Protein AF-A0A397IBD7-F1 (afdb_monomer_lite)

Sequence (93 aa):
MSELNKGPRTILTAGQKCEICMKKQNIPVPSNVKLAFEYSVGAKLPLLEEALWFWTQSALGAEMDLNDRILQRKALQFAETPKIENFKGSLVG

Organism: NCBI:txid1348612

Secondary structure (DSSP, 8-state):
---------PPPPHHHHHHHHHHHHHS----HHHHHHHTTSS---HHHHHHHHHHHHHHHHTT----HHHHHHHHHHHHHTTT-TT-------

InterPro domains:
  IPR006600 HTH CenpB-type DNA-binding domain [PF03221] (46-90)
  IPR009057 Homedomain-like superfamily [SSF46689] (43-90)

Radius of gyration: 24.77 Å; chains: 1; bounding box: 51×29×63 Å

Structure (mmCIF, N/CA/C/O backbone):
data_AF-A0A397IBD7-F1
#
_entry.id   AF-A0A397IBD7-F1
#
loop_
_atom_site.group_PDB
_atom_site.id
_atom_site.type_symbol
_atom_site.label_atom_id
_atom_site.label_alt_id
_atom_site.label_comp_id
_atom_site.label_asym_id
_atom_site.label_entity_id
_atom_site.label_seq_id
_atom_site.pdbx_PDB_ins_code
_atom_site.Cartn_x
_atom_site.Cartn_y
_atom_site.Cartn_z
_atom_site.occupancy
_atom_site.B_iso_o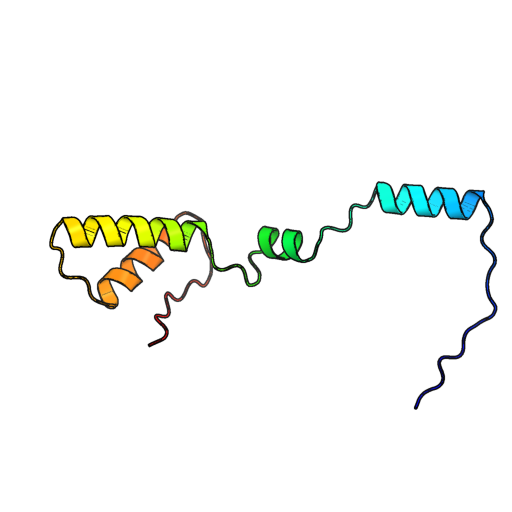r_equiv
_atom_site.auth_seq_id
_atom_site.auth_comp_id
_atom_site.auth_asym_id
_atom_site.auth_atom_id
_atom_site.pdbx_PDB_model_num
ATOM 1 N N . MET A 1 1 ? -36.226 -20.671 12.174 1.00 36.81 1 MET A N 1
ATOM 2 C CA . MET A 1 1 ? -35.826 -19.411 12.835 1.00 36.81 1 MET A CA 1
ATOM 3 C C . MET A 1 1 ? -35.620 -19.730 14.303 1.00 36.81 1 MET A C 1
ATOM 5 O O . MET A 1 1 ? -36.574 -20.126 14.951 1.00 36.81 1 MET A O 1
ATOM 9 N N . SER A 1 2 ? -34.383 -19.702 14.791 1.00 41.78 2 SER A N 1
ATOM 10 C CA . SER A 1 2 ? -34.058 -20.004 16.189 1.00 41.78 2 SER A CA 1
ATOM 11 C C . SER A 1 2 ? -34.253 -18.755 17.050 1.00 41.78 2 SER A C 1
ATOM 13 O O . SER A 1 2 ? -33.561 -17.754 16.859 1.00 41.78 2 SER A O 1
ATOM 15 N N . GLU A 1 3 ? -35.209 -18.815 17.972 1.00 46.81 3 GLU A N 1
ATOM 16 C CA . GLU A 1 3 ? -35.487 -17.770 18.954 1.00 46.81 3 GLU A CA 1
ATOM 17 C C . GLU A 1 3 ? -34.291 -17.615 19.908 1.00 46.81 3 GLU A C 1
ATOM 19 O O . GLU A 1 3 ? -33.925 -18.536 20.638 1.00 46.81 3 GLU A O 1
ATOM 24 N N . LEU A 1 4 ? -33.654 -16.438 19.895 1.00 52.53 4 LEU A N 1
ATOM 25 C CA . LEU A 1 4 ? -32.675 -16.062 20.913 1.00 52.53 4 LEU A CA 1
ATOM 26 C C . LEU A 1 4 ? -33.404 -15.890 22.246 1.00 52.53 4 LEU A C 1
ATOM 28 O O . LEU A 1 4 ? -34.066 -14.877 22.485 1.00 52.53 4 LEU A O 1
ATOM 32 N N . ASN A 1 5 ? -33.249 -16.884 23.113 1.00 49.44 5 ASN A N 1
ATOM 33 C CA . ASN A 1 5 ? -33.701 -16.859 24.493 1.00 49.44 5 ASN A CA 1
ATOM 34 C C . ASN A 1 5 ? -32.929 -15.753 25.242 1.00 49.44 5 ASN A C 1
ATOM 36 O O . ASN A 1 5 ? -31.775 -15.924 25.639 1.00 49.44 5 ASN A O 1
ATOM 40 N N . LYS A 1 6 ? -33.521 -14.557 25.342 1.00 58.56 6 LYS A N 1
ATOM 41 C CA . LYS A 1 6 ? -32.937 -13.421 26.064 1.00 58.56 6 LYS A CA 1
ATOM 42 C C . LYS A 1 6 ? -33.092 -13.701 27.557 1.00 58.56 6 LYS A C 1
ATOM 44 O O . LYS A 1 6 ? -34.180 -13.527 28.099 1.00 58.56 6 LYS A O 1
ATOM 49 N N . GLY A 1 7 ? -32.012 -14.141 28.202 1.00 61.22 7 GLY A N 1
ATOM 50 C CA . GLY A 1 7 ? -31.970 -14.322 29.655 1.00 61.22 7 GLY A CA 1
ATOM 51 C C . GLY A 1 7 ? -32.371 -13.051 30.429 1.00 61.22 7 GLY A C 1
ATOM 52 O O . GLY A 1 7 ? -32.413 -11.957 29.850 1.00 61.22 7 GLY A O 1
ATOM 53 N N . PRO A 1 8 ? -32.683 -13.168 31.734 1.00 67.75 8 PRO A N 1
ATOM 54 C CA . PRO A 1 8 ? -33.109 -12.036 32.554 1.00 67.75 8 PRO A CA 1
ATOM 55 C C . PRO A 1 8 ? -32.092 -10.887 32.481 1.00 67.75 8 PRO A C 1
ATOM 57 O O . PRO A 1 8 ? -30.883 -11.099 32.571 1.00 67.75 8 PRO A O 1
ATOM 60 N N . ARG A 1 9 ? -32.579 -9.653 32.284 1.00 67.00 9 ARG A N 1
ATOM 61 C CA . ARG A 1 9 ? -31.719 -8.464 32.178 1.00 67.00 9 ARG A CA 1
ATOM 62 C C . ARG A 1 9 ? -31.041 -8.188 33.519 1.00 67.00 9 ARG A C 1
ATOM 64 O O . ARG A 1 9 ? -31.680 -7.687 34.439 1.00 67.00 9 ARG A O 1
ATOM 71 N N . THR A 1 10 ? -29.740 -8.431 33.605 1.00 76.75 10 THR A N 1
ATOM 72 C CA . THR A 1 10 ? -28.923 -7.983 34.736 1.00 76.75 10 THR A CA 1
ATOM 73 C C . THR A 1 10 ? -28.745 -6.466 34.666 1.00 76.75 10 THR A C 1
ATOM 75 O O . THR A 1 10 ? -28.193 -5.941 33.697 1.00 76.75 10 THR A O 1
ATOM 78 N N . ILE A 1 11 ? -29.224 -5.740 35.679 1.00 83.06 11 ILE A N 1
ATOM 79 C CA . ILE A 1 11 ? -29.010 -4.292 35.783 1.00 83.06 11 ILE A CA 1
ATOM 80 C C . ILE A 1 11 ? -27.617 -4.050 36.361 1.00 83.06 11 ILE A C 1
ATOM 82 O O . ILE A 1 11 ? -27.311 -4.479 37.469 1.00 83.06 11 ILE A O 1
ATOM 86 N N . LEU A 1 12 ? -26.779 -3.345 35.603 1.00 84.69 12 LEU A N 1
ATOM 87 C CA . LEU A 1 12 ? -25.453 -2.935 36.055 1.00 84.69 12 LEU A CA 1
ATOM 88 C C . LEU A 1 12 ? -25.550 -1.708 36.965 1.00 84.69 12 LEU A C 1
ATOM 90 O O . LEU A 1 12 ? -26.226 -0.729 36.623 1.00 84.69 12 LEU A O 1
ATOM 94 N N . THR A 1 13 ? -24.819 -1.732 38.076 1.00 92.25 13 THR A N 1
ATOM 95 C CA . THR A 1 13 ? -24.653 -0.570 38.953 1.00 92.25 13 THR A CA 1
ATOM 96 C C . THR A 1 13 ? -23.856 0.537 38.257 1.00 92.25 13 THR A C 1
ATOM 98 O O . THR A 1 13 ? -23.172 0.310 37.254 1.00 92.25 13 THR A O 1
ATOM 101 N N . ALA A 1 14 ? -23.920 1.758 38.795 1.00 89.19 14 ALA A N 1
ATOM 102 C CA . ALA A 1 14 ? -23.115 2.872 38.296 1.00 89.19 14 ALA A CA 1
ATOM 103 C C . ALA A 1 14 ? -21.608 2.547 38.324 1.00 89.19 14 ALA A C 1
ATOM 105 O O . ALA A 1 14 ? -20.922 2.782 37.333 1.00 89.19 14 ALA A O 1
ATOM 106 N N . GLY A 1 15 ? -21.120 1.914 39.400 1.00 92.38 15 GLY A N 1
ATOM 107 C CA . GLY A 1 15 ? -19.722 1.483 39.519 1.00 92.38 15 GLY A CA 1
ATOM 108 C C . GLY A 1 15 ? -19.314 0.477 38.440 1.00 92.38 15 GLY A C 1
ATOM 109 O O . GLY A 1 15 ? -18.308 0.673 37.765 1.00 92.38 15 GLY A O 1
ATOM 110 N N . GLN A 1 16 ? -20.152 -0.531 38.178 1.00 90.69 16 GLN A N 1
ATOM 111 C CA . GLN A 1 16 ? -19.898 -1.520 37.122 1.00 90.69 16 GLN A CA 1
ATOM 112 C C . GLN A 1 16 ? -19.850 -0.884 35.726 1.00 90.69 16 GLN A C 1
ATOM 114 O O . GLN A 1 16 ? -19.013 -1.247 34.900 1.00 90.69 16 GLN A O 1
ATOM 119 N N . LYS A 1 17 ? -20.720 0.096 35.447 1.00 90.06 17 LYS A N 1
ATOM 120 C CA . LYS A 1 17 ? -20.696 0.840 34.178 1.00 90.06 17 LYS A CA 1
ATOM 121 C C . LYS A 1 17 ? -19.427 1.686 34.042 1.00 90.06 17 LYS A C 1
ATOM 123 O O . LYS A 1 17 ? -18.836 1.699 32.962 1.00 90.06 17 LYS A O 1
ATOM 128 N N . CYS A 1 18 ? -18.991 2.343 35.119 1.00 88.69 18 CYS A N 1
ATOM 129 C CA . CYS A 1 18 ? -17.739 3.101 35.146 1.00 88.69 18 CYS A CA 1
ATOM 130 C C . CYS A 1 18 ? -16.525 2.203 34.879 1.00 88.69 18 CYS A C 1
ATOM 132 O O . CYS A 1 18 ? -15.717 2.523 34.010 1.00 88.69 18 CYS A O 1
ATOM 134 N N . GLU A 1 19 ? -16.435 1.047 35.543 1.00 88.88 19 GLU A N 1
ATOM 135 C CA . GLU A 1 19 ? -15.356 0.079 35.314 1.00 88.88 19 GLU A CA 1
ATOM 136 C C . GLU A 1 19 ? -15.314 -0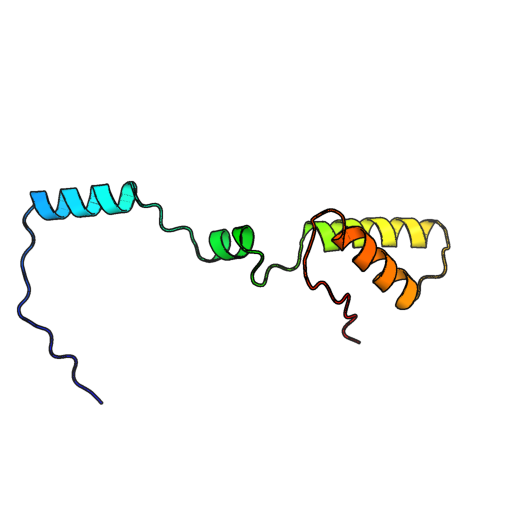.421 33.866 1.00 88.88 19 GLU A C 1
ATOM 138 O O . GLU A 1 19 ? -14.243 -0.496 33.266 1.00 88.88 19 GLU A O 1
ATOM 143 N N . ILE A 1 20 ? -16.471 -0.740 33.273 1.00 85.31 20 ILE A N 1
ATOM 144 C CA . ILE A 1 20 ? -16.554 -1.158 31.866 1.00 85.31 20 ILE A CA 1
ATOM 145 C C . ILE A 1 20 ? -16.085 -0.033 30.940 1.00 85.31 20 ILE A C 1
ATOM 147 O O . ILE A 1 20 ? -15.362 -0.295 29.980 1.00 85.31 20 ILE A O 1
ATOM 151 N N . CYS A 1 21 ? -16.476 1.213 31.216 1.00 85.56 21 CYS A N 1
ATOM 152 C CA . CYS A 1 21 ? -16.061 2.367 30.424 1.00 85.56 21 CYS A CA 1
ATOM 153 C C . CYS A 1 21 ? -14.539 2.564 30.479 1.00 85.56 21 CYS A C 1
ATOM 155 O O . CYS A 1 21 ? -13.897 2.658 29.434 1.00 85.56 21 CYS A O 1
ATOM 157 N N . MET A 1 22 ? -13.945 2.514 31.676 1.00 86.81 22 MET A N 1
ATOM 158 C CA . MET A 1 22 ? -12.492 2.607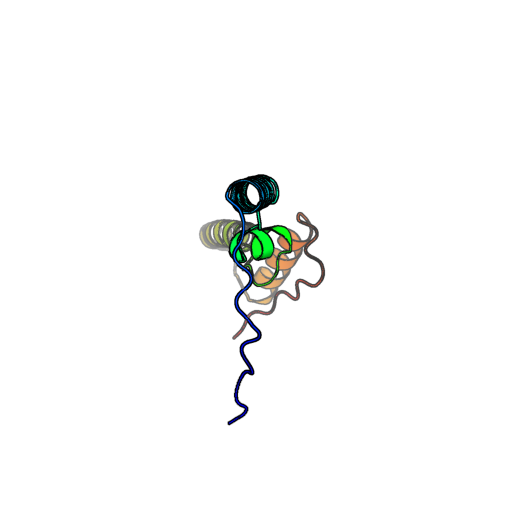 31.848 1.00 86.81 22 MET A CA 1
ATOM 159 C C . MET A 1 22 ? -11.755 1.455 31.164 1.00 86.81 22 MET A C 1
ATOM 161 O O . MET A 1 22 ? -10.737 1.684 30.515 1.00 86.81 22 MET A O 1
ATOM 165 N N . LYS A 1 23 ? -12.272 0.224 31.242 1.00 82.56 23 LYS A N 1
ATOM 166 C CA . LYS A 1 23 ? -11.694 -0.929 30.532 1.00 82.56 23 LYS A CA 1
ATOM 167 C C . LYS A 1 23 ? -11.751 -0.745 29.014 1.00 82.56 23 LYS A C 1
ATOM 169 O O . LYS A 1 23 ? -10.770 -1.030 28.342 1.00 82.56 23 LYS A O 1
ATOM 174 N N . LYS A 1 24 ? -12.853 -0.219 28.470 1.00 76.94 24 LYS A N 1
ATOM 175 C CA . LYS A 1 24 ? -12.983 0.073 27.030 1.00 76.94 24 LYS A CA 1
ATOM 176 C C . LYS A 1 24 ? -12.092 1.222 26.556 1.00 76.94 24 LYS A C 1
ATOM 178 O O . LYS A 1 24 ? -11.673 1.206 25.408 1.00 76.94 24 LYS A O 1
ATOM 183 N N . GLN A 1 25 ? -11.809 2.202 27.411 1.00 77.62 25 GLN A N 1
ATOM 184 C CA . GLN A 1 25 ? -10.861 3.275 27.092 1.00 77.62 25 GLN A CA 1
ATOM 185 C C . GLN A 1 25 ? -9.408 2.788 27.144 1.00 77.62 25 GLN A C 1
ATOM 187 O O . GLN A 1 25 ? -8.608 3.181 26.303 1.00 77.62 25 GLN A O 1
ATOM 192 N N . ASN A 1 26 ? -9.075 1.914 28.100 1.00 75.56 26 ASN A N 1
ATOM 193 C CA . ASN A 1 26 ? -7.718 1.381 28.265 1.00 75.56 26 ASN A CA 1
ATOM 194 C C . ASN A 1 26 ? -7.390 0.205 27.332 1.00 75.56 26 ASN A C 1
ATOM 196 O O . ASN A 1 26 ? -6.216 -0.090 27.133 1.00 75.56 26 ASN A O 1
ATOM 200 N N . ILE A 1 27 ? -8.395 -0.465 26.759 1.00 68.19 27 ILE A N 1
ATOM 201 C CA . ILE A 1 27 ? -8.221 -1.479 25.714 1.00 68.19 27 ILE A CA 1
ATOM 202 C C . ILE A 1 27 ? -8.621 -0.831 24.386 1.00 68.19 27 ILE A C 1
ATOM 204 O O . ILE A 1 27 ? -9.780 -0.955 23.975 1.00 68.19 27 ILE A O 1
ATOM 208 N N . PRO A 1 28 ? -7.709 -0.110 23.707 1.00 70.50 28 PRO A N 1
ATOM 209 C CA . PRO A 1 28 ? -7.985 0.358 22.363 1.00 70.50 28 PRO A CA 1
ATOM 210 C C . PRO A 1 28 ? -8.171 -0.876 21.486 1.00 70.50 28 PRO A C 1
ATOM 212 O O . PRO A 1 28 ? -7.217 -1.597 21.214 1.00 70.50 28 PRO A O 1
ATOM 215 N N . VAL A 1 29 ? -9.407 -1.150 21.070 1.00 77.00 29 VAL A N 1
ATOM 216 C CA . VAL A 1 29 ? -9.666 -2.145 20.030 1.00 77.00 29 VAL A CA 1
ATOM 217 C C . VAL A 1 29 ? -9.217 -1.493 18.724 1.00 77.00 29 VAL A C 1
ATOM 219 O O . VAL A 1 29 ? -9.857 -0.529 18.289 1.00 77.00 29 VAL A O 1
ATOM 222 N N . PRO A 1 30 ? -8.094 -1.926 18.125 1.00 74.25 30 PRO A N 1
ATOM 223 C CA . PRO A 1 30 ? -7.640 -1.345 16.873 1.00 74.25 30 PRO A CA 1
ATOM 224 C C . PRO A 1 30 ? -8.713 -1.565 15.805 1.00 74.25 30 PRO A C 1
ATOM 226 O O . PRO A 1 30 ? -9.378 -2.602 15.768 1.00 74.25 30 PRO A O 1
ATOM 229 N N . SER A 1 31 ? -8.915 -0.570 14.941 1.00 78.31 31 SER A N 1
ATOM 230 C CA . SER A 1 31 ? -9.848 -0.722 13.828 1.00 78.31 31 SER A CA 1
ATOM 231 C C . SER A 1 31 ? -9.372 -1.841 12.901 1.00 78.31 31 SER A C 1
ATOM 233 O O . SER A 1 31 ? -8.170 -2.062 12.757 1.00 78.31 31 SER A O 1
ATOM 235 N N . ASN A 1 32 ? -10.301 -2.499 12.203 1.00 72.62 32 ASN A N 1
ATOM 236 C CA . ASN A 1 32 ? -9.948 -3.497 11.186 1.00 72.62 32 ASN A CA 1
ATOM 237 C C . ASN A 1 32 ? -8.991 -2.925 10.127 1.00 72.62 32 ASN A C 1
ATOM 239 O O . ASN A 1 32 ? -8.152 -3.653 9.617 1.00 72.62 32 ASN A O 1
ATOM 243 N N . VAL A 1 33 ? -9.074 -1.620 9.840 1.00 69.81 33 VAL A N 1
ATOM 244 C CA . VAL A 1 33 ? -8.140 -0.908 8.951 1.00 69.81 33 VAL A CA 1
ATOM 245 C C . VAL A 1 33 ? -6.732 -0.865 9.546 1.00 69.81 33 VAL A C 1
ATOM 247 O O . VAL A 1 33 ? -5.765 -1.167 8.855 1.00 69.81 33 VAL A O 1
ATOM 250 N N . LYS A 1 34 ? -6.607 -0.523 10.835 1.00 76.56 34 LYS A N 1
ATOM 251 C CA . LYS A 1 34 ? -5.313 -0.493 11.522 1.00 76.56 34 LYS A CA 1
ATOM 252 C C . LYS A 1 34 ? -4.706 -1.892 11.633 1.00 76.56 34 LYS A C 1
ATOM 254 O O . LYS A 1 34 ? -3.526 -2.045 11.357 1.00 76.56 34 LYS A O 1
ATOM 259 N N . LEU A 1 35 ? -5.525 -2.898 11.937 1.00 76.38 35 LEU A N 1
ATOM 260 C CA . LEU A 1 35 ? -5.114 -4.303 11.942 1.00 76.38 35 LEU A CA 1
ATOM 261 C C . LEU A 1 35 ? -4.674 -4.778 10.550 1.00 76.38 35 LEU A C 1
ATOM 263 O O . LEU A 1 35 ? -3.627 -5.395 10.421 1.00 76.38 35 LEU A O 1
ATOM 267 N N . ALA A 1 36 ? -5.429 -4.471 9.495 1.00 70.62 36 ALA A N 1
ATOM 268 C CA . ALA A 1 36 ? -5.064 -4.842 8.128 1.00 70.62 36 ALA A CA 1
ATOM 269 C C . ALA A 1 36 ? -3.727 -4.223 7.696 1.00 70.62 36 ALA A C 1
ATOM 271 O O . ALA A 1 36 ? -2.919 -4.899 7.065 1.00 70.62 36 ALA A O 1
ATOM 272 N N . PHE A 1 37 ? -3.475 -2.966 8.075 1.00 66.44 37 PHE A N 1
ATOM 273 C CA . PHE A 1 37 ? -2.192 -2.300 7.859 1.00 66.44 37 PHE A CA 1
ATOM 274 C C . PHE A 1 37 ? -1.058 -2.961 8.657 1.00 66.44 37 PHE A C 1
ATOM 276 O O . PHE A 1 37 ? -0.035 -3.321 8.085 1.00 66.44 37 PHE A O 1
ATOM 283 N N . GLU A 1 38 ? -1.250 -3.163 9.961 1.00 73.56 38 GLU A N 1
ATOM 284 C CA . GLU A 1 38 ? -0.244 -3.733 10.867 1.00 73.56 38 GLU A CA 1
ATOM 285 C C . GLU A 1 38 ? 0.142 -5.171 10.491 1.00 73.56 38 GLU A C 1
ATOM 287 O O . GLU A 1 38 ? 1.314 -5.531 10.544 1.00 73.56 38 GLU A O 1
ATOM 292 N N . TYR A 1 39 ? -0.823 -5.971 10.034 1.00 72.12 39 TYR A N 1
ATOM 293 C CA . TYR A 1 39 ? -0.613 -7.364 9.634 1.00 72.12 39 TYR A CA 1
ATOM 294 C C . TYR A 1 39 ? -0.476 -7.566 8.119 1.00 72.12 39 TYR A C 1
ATOM 296 O O . TYR A 1 39 ? -0.407 -8.704 7.662 1.00 72.12 39 TYR A O 1
ATOM 304 N N . SER A 1 40 ? -0.447 -6.490 7.324 1.00 64.00 40 SER A N 1
ATOM 305 C CA . SER A 1 40 ? -0.364 -6.548 5.853 1.00 64.00 40 SER A CA 1
ATOM 306 C C . SER A 1 40 ? -1.417 -7.463 5.196 1.00 64.00 40 SER A C 1
ATOM 308 O O . SER A 1 40 ? -1.189 -8.054 4.140 1.00 64.00 40 SER A O 1
ATOM 310 N N . VAL A 1 41 ? -2.602 -7.588 5.804 1.00 59.75 41 VAL A N 1
ATOM 311 C CA . VAL A 1 41 ? -3.703 -8.413 5.286 1.00 59.75 41 VAL A CA 1
ATOM 312 C C . VAL A 1 41 ? -4.535 -7.570 4.323 1.00 59.75 41 VAL A C 1
ATOM 314 O O . VAL A 1 41 ? -5.245 -6.659 4.739 1.00 59.75 41 VAL A O 1
ATOM 317 N N . GLY A 1 42 ? -4.459 -7.866 3.023 1.00 57.84 42 GLY A N 1
ATOM 318 C CA . GLY A 1 42 ? -5.291 -7.226 1.993 1.00 57.84 42 GLY A CA 1
ATOM 319 C C . GLY A 1 42 ? -4.894 -5.794 1.609 1.00 57.84 42 GLY A C 1
ATOM 320 O O . GLY A 1 42 ? -5.526 -5.208 0.731 1.00 57.84 42 GLY A O 1
ATOM 321 N N . ALA A 1 43 ? -3.845 -5.229 2.211 1.00 52.25 43 ALA A N 1
ATOM 322 C CA . ALA A 1 43 ? -3.275 -3.969 1.760 1.00 52.25 43 ALA A CA 1
ATOM 323 C C . ALA A 1 43 ? -2.453 -4.213 0.486 1.00 52.25 43 ALA A C 1
ATOM 325 O O . ALA A 1 43 ? -1.409 -4.865 0.522 1.00 52.25 43 ALA A O 1
ATOM 326 N N . LYS A 1 44 ? -2.911 -3.658 -0.644 1.00 58.19 44 LYS A N 1
ATOM 327 C CA . LYS A 1 44 ? -2.004 -3.296 -1.740 1.00 58.19 44 LYS A CA 1
ATOM 328 C C . LYS A 1 44 ? -0.885 -2.491 -1.111 1.00 58.19 44 LYS A C 1
ATOM 330 O O . LYS A 1 44 ? -1.184 -1.506 -0.450 1.00 58.19 44 LYS A O 1
ATOM 335 N N . LEU A 1 45 ? 0.349 -2.962 -1.222 1.00 65.69 45 LEU A N 1
ATOM 336 C CA . LEU A 1 45 ? 1.515 -2.367 -0.582 1.00 65.69 45 LEU A CA 1
ATOM 337 C C . LEU A 1 45 ? 1.729 -0.974 -1.185 1.00 65.69 45 LEU A C 1
ATOM 339 O O . LEU A 1 45 ? 2.328 -0.888 -2.258 1.00 65.69 45 LEU A O 1
ATOM 343 N N . PRO A 1 46 ? 1.246 0.112 -0.549 1.00 66.06 46 PRO A N 1
ATOM 344 C CA . PRO A 1 46 ? 1.127 1.400 -1.231 1.00 66.06 46 PRO A CA 1
ATOM 345 C C . PRO A 1 46 ? 2.511 1.927 -1.603 1.00 66.06 46 PRO A C 1
ATOM 347 O O . PRO A 1 46 ? 2.731 2.406 -2.705 1.00 66.06 46 PRO A O 1
ATOM 350 N N . LEU A 1 47 ? 3.483 1.692 -0.718 1.00 73.31 47 LEU A N 1
ATOM 351 C CA . LEU A 1 47 ? 4.889 2.028 -0.919 1.00 73.31 47 LEU A CA 1
ATOM 352 C C . LEU A 1 47 ? 5.539 1.238 -2.065 1.00 73.31 47 LEU A C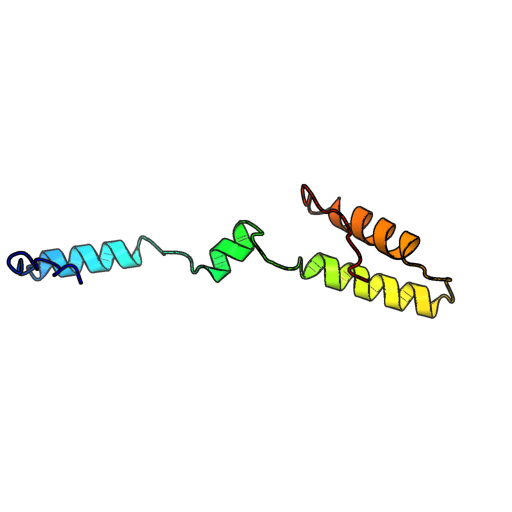 1
ATOM 354 O O . LEU A 1 47 ? 6.401 1.768 -2.758 1.00 73.31 47 LEU A O 1
ATOM 358 N N . LEU A 1 48 ? 5.139 -0.023 -2.270 1.00 78.06 48 LEU A N 1
ATOM 359 C CA . LEU A 1 48 ? 5.656 -0.848 -3.363 1.00 78.06 48 LEU A CA 1
ATOM 360 C C . LEU A 1 48 ? 5.090 -0.379 -4.707 1.00 78.06 48 LEU A C 1
ATOM 362 O O . LEU A 1 48 ? 5.842 -0.247 -5.670 1.00 78.06 48 LEU A O 1
ATOM 366 N N . GLU A 1 49 ? 3.781 -0.120 -4.765 1.00 80.31 49 GLU A N 1
ATOM 367 C CA . GLU A 1 49 ? 3.117 0.397 -5.965 1.00 80.31 49 GLU A CA 1
ATOM 368 C C . GLU A 1 49 ? 3.649 1.787 -6.335 1.00 80.31 49 GLU A C 1
ATOM 370 O O . GLU A 1 49 ? 3.984 2.017 -7.494 1.00 80.31 49 GLU A O 1
ATOM 375 N N . GLU A 1 50 ? 3.821 2.683 -5.359 1.00 83.50 50 GLU A N 1
ATOM 376 C CA . GLU A 1 50 ? 4.402 4.013 -5.571 1.00 83.50 50 GLU A CA 1
ATOM 377 C C . GLU A 1 50 ? 5.855 3.940 -6.055 1.00 83.50 50 GLU A C 1
ATOM 379 O O . GLU A 1 50 ? 6.203 4.574 -7.053 1.00 83.50 50 GLU A O 1
ATOM 384 N N . ALA A 1 51 ? 6.709 3.140 -5.407 1.00 84.75 51 ALA A N 1
ATOM 385 C CA . ALA A 1 51 ? 8.101 2.980 -5.828 1.00 84.75 51 ALA A CA 1
ATOM 386 C C . ALA A 1 51 ? 8.209 2.401 -7.248 1.00 84.75 51 ALA A C 1
ATOM 388 O O . ALA A 1 51 ? 9.010 2.875 -8.060 1.00 84.75 51 ALA A O 1
ATOM 389 N N . LEU A 1 52 ? 7.378 1.404 -7.572 1.00 87.06 52 LEU A N 1
ATOM 390 C CA . LEU A 1 52 ? 7.331 0.810 -8.906 1.00 87.06 52 LEU A CA 1
ATOM 391 C C . LEU A 1 52 ? 6.804 1.802 -9.949 1.00 87.06 52 LEU A C 1
ATOM 393 O O . LEU A 1 52 ? 7.343 1.860 -11.056 1.00 87.06 52 LEU A O 1
ATOM 397 N N . TRP A 1 53 ? 5.801 2.609 -9.599 1.00 88.94 53 TRP A N 1
ATOM 398 C CA . TRP A 1 53 ? 5.275 3.675 -10.448 1.00 88.94 53 TRP A CA 1
ATOM 399 C C . TRP A 1 53 ? 6.346 4.716 -10.779 1.00 88.94 53 TRP A C 1
ATOM 401 O O . TRP A 1 53 ? 6.598 4.972 -11.957 1.00 88.94 53 TRP A O 1
ATOM 411 N N . PHE A 1 54 ? 7.034 5.264 -9.771 1.00 91.12 54 PHE A N 1
ATOM 412 C CA . PHE A 1 54 ? 8.112 6.235 -9.988 1.00 91.12 54 PHE A CA 1
ATOM 413 C C . PHE A 1 54 ? 9.224 5.662 -10.862 1.00 91.12 54 PHE A C 1
ATOM 415 O O . PHE A 1 54 ? 9.654 6.309 -11.817 1.00 91.12 54 PHE A O 1
ATOM 422 N N . TRP A 1 55 ? 9.648 4.426 -10.588 1.00 92.38 55 TRP A N 1
ATOM 423 C CA . TRP A 1 55 ? 10.658 3.758 -11.401 1.00 92.38 55 TRP A CA 1
ATOM 424 C C . TRP A 1 55 ? 10.209 3.590 -12.860 1.00 92.38 55 TRP A C 1
ATOM 426 O O . TRP A 1 55 ? 10.987 3.854 -13.774 1.00 92.38 55 TRP A O 1
ATOM 436 N N . THR A 1 56 ? 8.948 3.210 -13.081 1.00 92.38 56 THR A N 1
ATOM 437 C CA . THR A 1 56 ? 8.365 3.042 -14.421 1.00 92.38 56 THR A CA 1
ATOM 438 C C . THR A 1 56 ? 8.366 4.361 -15.193 1.00 92.38 56 THR A C 1
ATOM 440 O O . THR A 1 56 ? 8.793 4.393 -16.345 1.00 92.38 56 THR A O 1
ATOM 443 N N . GLN A 1 57 ? 7.961 5.463 -14.555 1.00 92.00 57 GLN A N 1
ATOM 444 C CA . GLN A 1 57 ? 7.991 6.797 -15.164 1.00 92.00 57 GLN A CA 1
ATOM 445 C C . GLN A 1 57 ? 9.418 7.209 -15.560 1.00 92.00 57 GLN A C 1
ATOM 447 O O . GLN A 1 57 ? 9.639 7.695 -16.668 1.00 92.00 57 GLN A O 1
ATOM 452 N N . SER A 1 58 ? 10.404 6.963 -14.691 1.00 92.19 58 SER A N 1
ATOM 453 C CA . SER A 1 58 ? 11.812 7.238 -15.001 1.00 92.19 58 SER A CA 1
ATOM 454 C C . SER A 1 58 ? 12.360 6.358 -16.129 1.00 92.19 58 SER A C 1
ATOM 456 O O . SER A 1 58 ? 13.117 6.850 -16.959 1.00 92.19 58 SER A O 1
ATOM 458 N N . ALA A 1 59 ? 11.975 5.081 -16.188 1.00 91.69 59 ALA A N 1
ATOM 459 C CA . ALA A 1 59 ? 12.405 4.161 -17.239 1.00 91.69 59 ALA A CA 1
ATOM 460 C C . ALA A 1 59 ? 11.827 4.543 -18.613 1.00 91.69 59 ALA A C 1
ATOM 462 O O . ALA A 1 59 ? 12.559 4.541 -19.600 1.00 91.69 59 ALA A O 1
ATOM 463 N N . LEU A 1 60 ? 10.551 4.945 -18.667 1.00 89.94 60 LEU A N 1
ATOM 464 C CA . LEU A 1 60 ? 9.922 5.465 -19.886 1.00 89.94 60 LEU A CA 1
ATOM 465 C C . LEU A 1 60 ? 10.600 6.750 -20.373 1.00 89.94 60 LEU A C 1
ATOM 467 O O . LEU A 1 60 ? 10.880 6.884 -21.560 1.00 89.94 60 LEU A O 1
ATOM 471 N N . GLY A 1 61 ? 10.917 7.672 -19.458 1.00 92.00 61 GLY A N 1
ATOM 472 C CA . GLY A 1 61 ? 11.649 8.899 -19.789 1.00 92.00 61 GLY A CA 1
ATOM 473 C C . GLY A 1 61 ? 13.087 8.662 -20.267 1.00 92.00 61 GLY A C 1
ATOM 474 O O . GLY A 1 61 ? 13.653 9.521 -20.934 1.00 92.00 61 GLY A O 1
ATOM 475 N N . ALA A 1 62 ? 13.666 7.501 -19.952 1.00 93.25 62 ALA A N 1
ATOM 476 C CA . ALA A 1 62 ? 14.979 7.064 -20.421 1.00 93.25 62 ALA A CA 1
ATOM 477 C C . ALA A 1 62 ? 14.912 6.199 -21.696 1.00 93.25 62 ALA A C 1
ATOM 479 O O . ALA A 1 62 ? 15.903 5.555 -22.036 1.00 93.25 62 ALA A O 1
ATOM 480 N N . GLU A 1 63 ? 13.751 6.141 -22.361 1.00 92.06 63 GLU A N 1
ATOM 481 C CA . GLU A 1 63 ? 13.496 5.316 -23.552 1.00 92.06 63 GLU A CA 1
ATOM 482 C C . GLU A 1 63 ? 13.820 3.822 -23.348 1.00 92.06 63 GLU A C 1
ATOM 484 O O . GLU A 1 63 ? 14.158 3.101 -24.288 1.00 92.06 63 GLU A O 1
ATOM 489 N N . MET A 1 64 ? 13.715 3.320 -22.110 1.00 89.56 64 MET A N 1
ATOM 490 C CA . MET A 1 64 ? 13.858 1.889 -21.855 1.00 89.56 64 MET A CA 1
ATOM 491 C C . MET A 1 64 ? 12.647 1.133 -22.400 1.00 89.56 64 MET A C 1
ATOM 493 O O . MET A 1 64 ? 11.505 1.443 -22.064 1.00 89.56 64 MET A O 1
ATOM 497 N N . ASP A 1 65 ? 12.911 0.073 -23.162 1.00 89.06 65 ASP A N 1
ATOM 498 C CA . ASP A 1 65 ? 11.881 -0.873 -23.579 1.00 89.06 65 ASP A CA 1
ATOM 499 C C . ASP A 1 65 ? 11.391 -1.685 -22.368 1.00 89.06 65 ASP A C 1
ATOM 501 O O . ASP A 1 65 ? 12.102 -2.538 -21.818 1.00 89.06 65 ASP A O 1
ATOM 505 N N . LEU A 1 66 ? 10.185 -1.361 -21.905 1.00 87.62 66 LEU A N 1
ATOM 506 C CA . LEU A 1 66 ? 9.542 -2.014 -20.776 1.00 87.62 66 LEU A CA 1
ATOM 507 C C . LEU A 1 66 ? 8.659 -3.155 -21.268 1.00 87.62 66 LEU A C 1
ATOM 509 O O . LEU A 1 66 ? 7.767 -2.978 -22.089 1.00 87.62 66 LEU A O 1
ATOM 513 N N . ASN A 1 67 ? 8.858 -4.324 -20.673 1.00 88.38 67 ASN A N 1
ATOM 514 C CA . ASN A 1 67 ? 7.962 -5.461 -20.820 1.00 88.38 67 ASN A CA 1
ATOM 515 C C . ASN A 1 67 ? 7.615 -6.044 -19.449 1.00 88.38 67 ASN A C 1
ATOM 517 O O . ASN A 1 67 ? 8.287 -5.774 -18.445 1.00 88.38 67 ASN A O 1
ATOM 521 N N . ASP A 1 68 ? 6.594 -6.894 -19.431 1.00 85.19 68 ASP A N 1
ATOM 522 C CA . ASP A 1 68 ? 6.052 -7.529 -18.228 1.00 85.19 68 ASP A CA 1
ATOM 523 C C . ASP A 1 68 ? 7.130 -8.194 -17.366 1.00 85.19 68 ASP A C 1
ATOM 525 O O . ASP A 1 68 ? 7.115 -8.098 -16.139 1.00 85.19 68 ASP A O 1
ATOM 529 N N . ARG A 1 69 ? 8.138 -8.810 -17.996 1.00 87.56 69 ARG A N 1
ATOM 530 C CA . ARG A 1 69 ? 9.232 -9.487 -17.288 1.00 87.56 69 ARG A CA 1
ATOM 531 C C . ARG A 1 69 ? 10.134 -8.506 -16.540 1.00 87.56 69 ARG A C 1
ATOM 533 O O . ARG A 1 69 ? 10.631 -8.827 -15.459 1.00 87.56 69 ARG A O 1
ATOM 540 N N . ILE A 1 70 ? 10.387 -7.331 -17.114 1.00 89.06 70 ILE A N 1
ATOM 541 C CA . ILE A 1 70 ? 11.204 -6.282 -16.491 1.00 89.06 70 ILE A CA 1
ATOM 542 C C . ILE A 1 70 ? 10.444 -5.664 -15.313 1.00 89.06 70 ILE A C 1
ATOM 544 O O . ILE A 1 70 ? 11.010 -5.552 -14.224 1.00 89.06 70 ILE A O 1
ATOM 548 N N . LEU A 1 71 ? 9.161 -5.346 -15.508 1.00 87.75 71 LEU A N 1
ATOM 549 C CA . LEU A 1 71 ? 8.273 -4.832 -14.461 1.00 87.75 71 LEU A CA 1
ATOM 550 C C . LEU A 1 71 ? 8.147 -5.814 -13.293 1.00 87.75 71 LEU A C 1
ATOM 552 O O . LEU A 1 71 ? 8.358 -5.432 -12.142 1.00 87.75 71 LEU A O 1
ATOM 556 N N . GLN A 1 72 ? 7.905 -7.094 -13.578 1.00 86.12 72 GLN A N 1
ATOM 557 C CA . GLN A 1 72 ? 7.802 -8.136 -12.558 1.00 86.12 72 GLN A CA 1
ATOM 558 C C . GLN A 1 72 ? 9.102 -8.291 -11.760 1.00 86.12 72 GLN A C 1
ATOM 560 O O . GLN A 1 72 ? 9.075 -8.358 -10.531 1.00 86.12 72 GLN A O 1
ATOM 565 N N . ARG A 1 73 ? 10.260 -8.304 -12.435 1.00 88.19 73 ARG A N 1
ATOM 566 C CA . ARG A 1 73 ? 11.563 -8.386 -11.760 1.00 88.19 73 ARG A CA 1
ATOM 567 C C . ARG A 1 73 ? 11.805 -7.182 -10.854 1.00 88.19 73 ARG A C 1
ATOM 569 O O . ARG A 1 73 ? 12.334 -7.346 -9.759 1.00 88.19 73 ARG A O 1
ATOM 576 N N . LYS A 1 74 ? 11.424 -5.982 -11.294 1.00 88.31 74 LYS A N 1
ATOM 577 C CA . LYS A 1 74 ? 11.559 -4.768 -10.484 1.00 88.31 74 LYS A CA 1
ATOM 578 C C . LYS A 1 74 ? 10.618 -4.755 -9.288 1.00 88.31 74 LYS A C 1
ATOM 580 O O . LYS A 1 74 ? 11.054 -4.405 -8.197 1.00 88.31 74 LYS A O 1
ATOM 585 N N . ALA A 1 75 ? 9.384 -5.220 -9.460 1.00 85.25 75 ALA A N 1
ATOM 586 C CA . ALA A 1 75 ? 8.444 -5.397 -8.361 1.00 85.25 75 ALA A CA 1
ATOM 587 C C . ALA A 1 75 ? 8.974 -6.387 -7.306 1.00 85.25 75 ALA A C 1
ATOM 589 O O . ALA A 1 75 ? 8.885 -6.109 -6.115 1.00 85.25 75 ALA A O 1
ATOM 590 N N . LEU A 1 76 ? 9.589 -7.500 -7.732 1.00 84.38 76 LEU A N 1
ATOM 591 C CA . LEU A 1 76 ? 10.246 -8.451 -6.825 1.00 84.38 76 LEU A CA 1
ATOM 592 C C . LEU A 1 76 ? 11.398 -7.798 -6.048 1.00 84.38 76 LEU A C 1
ATOM 594 O O . LEU A 1 76 ? 11.434 -7.909 -4.829 1.00 84.38 76 LEU A O 1
ATOM 598 N N . GLN A 1 77 ? 12.279 -7.050 -6.723 1.00 84.75 77 GLN A N 1
ATOM 599 C CA . GLN A 1 77 ? 13.379 -6.326 -6.065 1.00 84.75 77 GLN A CA 1
ATOM 600 C C . GLN A 1 77 ? 12.878 -5.327 -5.019 1.00 84.75 77 GLN A C 1
ATOM 602 O O . GLN A 1 77 ? 13.419 -5.244 -3.921 1.00 84.75 77 GLN A O 1
ATOM 607 N N . PHE A 1 78 ? 11.831 -4.565 -5.332 1.00 81.62 78 PHE A N 1
ATOM 608 C CA . PHE A 1 78 ? 11.260 -3.634 -4.363 1.00 81.62 78 PHE A CA 1
ATOM 609 C C . PHE A 1 78 ? 10.531 -4.339 -3.215 1.00 81.62 78 PHE A C 1
ATOM 611 O O . PHE A 1 78 ? 10.410 -3.753 -2.141 1.00 81.62 78 PHE A O 1
ATOM 618 N N . ALA A 1 79 ? 10.088 -5.585 -3.406 1.00 78.62 79 ALA A N 1
ATOM 619 C CA . ALA A 1 79 ? 9.470 -6.387 -2.359 1.00 78.62 79 ALA A CA 1
ATOM 620 C C . ALA A 1 79 ? 10.481 -7.022 -1.379 1.00 78.62 79 ALA A C 1
ATOM 622 O O . ALA A 1 79 ? 10.108 -7.349 -0.249 1.00 78.62 79 ALA A O 1
ATOM 623 N N . GLU A 1 80 ? 11.757 -7.139 -1.769 1.00 75.62 80 GLU A N 1
ATOM 624 C CA . GLU A 1 80 ? 12.842 -7.633 -0.905 1.00 75.62 80 GLU A CA 1
ATOM 625 C C . GLU A 1 80 ? 13.131 -6.677 0.263 1.00 75.62 80 GLU A C 1
ATOM 627 O O . GLU A 1 80 ? 13.310 -7.119 1.398 1.00 75.62 80 GLU A O 1
ATOM 632 N N . THR A 1 81 ? 13.122 -5.363 0.016 1.00 65.12 81 THR A N 1
ATOM 633 C CA . THR A 1 81 ? 13.440 -4.324 1.015 1.00 65.12 81 THR A CA 1
ATOM 634 C C . THR A 1 81 ? 12.512 -4.337 2.241 1.00 65.12 81 THR A C 1
ATOM 636 O O . THR A 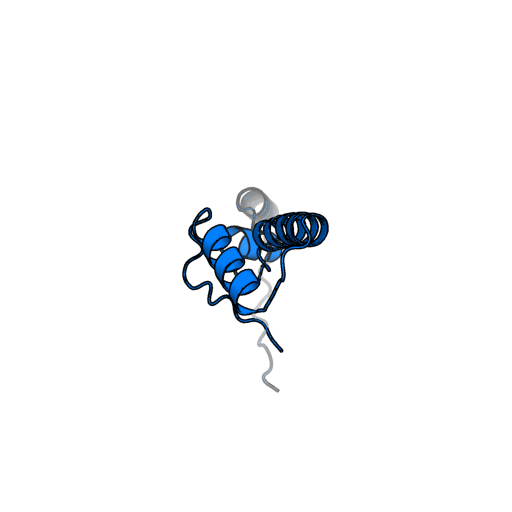1 81 ? 13.016 -4.366 3.364 1.00 65.12 81 THR A O 1
ATOM 639 N N . PRO A 1 82 ? 11.173 -4.354 2.087 1.00 63.62 82 PRO A N 1
ATOM 640 C CA . PRO A 1 82 ? 10.244 -4.509 3.208 1.00 63.62 82 PRO A CA 1
ATOM 641 C C . PRO A 1 82 ? 10.102 -5.962 3.703 1.00 63.62 82 PRO A C 1
ATOM 643 O O . PRO A 1 82 ? 9.280 -6.201 4.582 1.00 63.62 82 PRO A O 1
ATOM 646 N N . LYS A 1 83 ? 10.869 -6.928 3.164 1.00 65.62 83 LYS A N 1
ATOM 647 C CA . LYS A 1 83 ? 10.721 -8.372 3.430 1.00 65.62 83 LYS A CA 1
ATOM 648 C C . LYS A 1 83 ? 9.275 -8.852 3.274 1.00 65.62 83 LYS A C 1
ATOM 650 O O . LYS A 1 83 ? 8.749 -9.547 4.142 1.00 65.62 83 LYS A O 1
ATOM 655 N N . ILE A 1 84 ? 8.615 -8.478 2.179 1.00 65.94 84 ILE A N 1
ATOM 656 C CA . ILE A 1 84 ? 7.270 -8.993 1.912 1.00 65.94 84 ILE A CA 1
ATOM 657 C C . ILE A 1 84 ? 7.396 -10.475 1.560 1.00 65.94 84 ILE A C 1
ATOM 659 O O . ILE A 1 84 ? 7.747 -10.847 0.438 1.00 65.94 84 ILE A O 1
ATOM 663 N N . GLU A 1 85 ? 7.099 -11.332 2.529 1.00 60.66 85 GLU A N 1
ATOM 664 C CA . GLU A 1 85 ? 7.034 -12.769 2.312 1.00 60.66 85 GLU A CA 1
ATOM 665 C C . GLU A 1 85 ? 5.865 -13.098 1.366 1.00 60.66 85 GLU A C 1
ATOM 667 O O . GLU A 1 85 ? 4.757 -12.582 1.507 1.00 60.66 85 GLU A O 1
ATOM 672 N N . ASN A 1 86 ? 6.106 -13.983 0.393 1.00 63.06 86 ASN A N 1
ATOM 673 C CA . ASN A 1 86 ? 5.122 -14.477 -0.584 1.00 63.06 86 ASN A CA 1
ATOM 674 C C . ASN A 1 86 ? 4.656 -13.493 -1.680 1.00 63.06 86 ASN A C 1
ATOM 676 O O . ASN A 1 86 ? 3.640 -13.754 -2.333 1.00 63.06 86 ASN A O 1
ATOM 680 N N . PHE A 1 87 ? 5.387 -12.407 -1.962 1.00 70.00 87 PHE A N 1
ATOM 681 C CA . PHE A 1 87 ? 5.09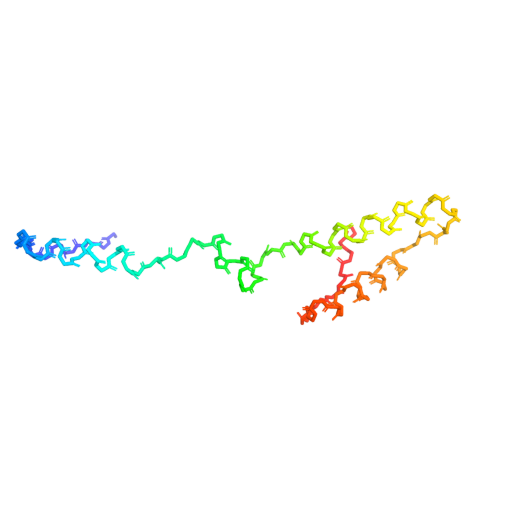2 -11.570 -3.132 1.00 70.00 87 PHE A CA 1
ATOM 682 C C . PHE A 1 87 ? 5.357 -12.338 -4.440 1.00 70.00 87 PHE A C 1
ATOM 684 O O . PHE A 1 87 ? 6.499 -12.627 -4.789 1.00 70.00 87 PHE A O 1
ATOM 691 N N . LYS A 1 88 ? 4.295 -12.674 -5.185 1.00 68.38 88 LYS A N 1
ATOM 692 C CA . LYS A 1 88 ? 4.401 -13.432 -6.448 1.00 68.38 88 LYS A CA 1
ATOM 693 C C . LYS A 1 88 ? 4.570 -12.557 -7.693 1.00 68.38 88 LYS A C 1
ATOM 695 O O . LYS A 1 88 ? 4.793 -13.098 -8.771 1.00 68.38 88 LYS A O 1
ATOM 700 N N . GLY A 1 89 ? 4.438 -11.231 -7.567 1.00 62.94 89 GLY A N 1
ATOM 701 C CA . GLY A 1 89 ? 4.538 -10.306 -8.701 1.00 62.94 89 GLY A CA 1
ATOM 702 C C . GLY A 1 89 ? 3.606 -10.667 -9.862 1.00 62.94 89 GLY A C 1
ATOM 703 O O . GLY A 1 89 ? 4.011 -10.571 -11.017 1.00 62.94 89 GLY A O 1
ATOM 704 N N . SER A 1 90 ? 2.397 -11.163 -9.577 1.00 61.62 90 SER A N 1
ATOM 705 C CA . SER A 1 90 ? 1.464 -11.570 -10.629 1.00 61.62 90 SER A CA 1
ATOM 706 C C . SER A 1 90 ? 0.916 -10.327 -11.321 1.00 61.62 90 SER A C 1
ATOM 708 O O . SER A 1 90 ? 0.107 -9.604 -10.742 1.00 61.62 90 SER A O 1
ATOM 710 N N . LEU A 1 91 ? 1.349 -10.091 -12.558 1.00 54.16 91 LEU A N 1
ATOM 711 C CA . LEU A 1 91 ? 0.654 -9.199 -13.475 1.00 54.16 91 LEU A CA 1
ATOM 712 C C . LEU A 1 91 ? -0.648 -9.906 -13.850 1.00 54.16 91 LEU A C 1
ATOM 714 O O . LEU A 1 91 ? -0.632 -10.951 -14.497 1.00 54.16 91 LEU A O 1
ATOM 718 N N . VAL A 1 92 ? -1.769 -9.413 -13.328 1.00 45.78 92 VAL A N 1
ATOM 719 C CA . VAL A 1 92 ? -3.082 -9.817 -13.830 1.00 45.78 92 VAL A CA 1
ATOM 720 C C . VAL A 1 92 ? -3.182 -9.211 -15.227 1.00 45.78 92 VAL A C 1
ATOM 722 O O . VAL A 1 92 ? -3.132 -7.987 -15.351 1.00 45.78 92 VAL A O 1
ATOM 725 N N . GLY A 1 93 ? -3.195 -10.080 -16.240 1.00 38.16 93 GLY A N 1
ATOM 726 C CA . GLY A 1 93 ? -3.414 -9.714 -17.640 1.00 38.16 93 GLY A CA 1
ATOM 727 C C . GLY A 1 93 ? -4.845 -9.281 -17.911 1.00 38.16 93 GLY A C 1
ATOM 728 O O . GLY A 1 93 ? -5.746 -9.712 -17.153 1.00 38.16 93 GLY A O 1
#

Foldseek 3Di:
DDDDPDPDDDDDDPVRVVVVVVVPVVPPPDPPVRVCVVVVPPDPPVVLVVVLVVVVVVCVVVVHDDDLVNSLVSSVVSCVVVVPPPDPSDDPD

pLDDT: mean 75.66, std 14.11, range [36.81, 93.25]